Protein 1TGG (pdb70)

Structure (mmCIF, N/CA/C/O backbone):
data_1TGG
#
_entry.id   1TGG
#
_cell.length_a   25.42
_cell.length_b   25.42
_cell.length_c   141.34
_cell.angle_alpha   90.00
_cell.angle_beta   90.00
_cell.angle_gamma   120.00
#
_symmetry.space_group_name_H-M   'P 32'
#
loop_
_entity.id
_entity.type
_entity.pdbx_description
1 polymer 'right-handed coiled coil trimer'
2 non-polymer 'NICKEL (II) ION'
3 non-polymer 'CHLORIDE ION'
4 water water
#
loop_
_atom_site.group_PDB
_atom_site.id
_atom_site.type_symbol
_atom_site.label_atom_id
_atom_site.label_alt_id
_atom_site.label_comp_id
_atom_site.label_asym_id
_atom_site.label_entity_id
_atom_site.label_seq_id
_atom_site.pdbx_PDB_ins_code
_atom_site.Cartn_x
_atom_site.Cartn_y
_atom_site.Cartn_z
_atom_site.occupancy
_atom_site.B_iso_or_equiv
_atom_site.auth_seq_id
_atom_site.auth_comp_id
_atom_site.auth_asym_id
_atom_site.auth_atom_id
_atom_site.pdbx_PDB_model_num
ATOM 4 N N . ALA A 1 2 ? 3.518 7.795 33.129 1.00 28.52 1 ALA A N 1
ATOM 5 C CA . ALA A 1 2 ? 3.999 8.949 32.392 1.00 28.52 1 ALA A CA 1
ATOM 6 C C . ALA A 1 2 ? 5.454 8.829 31.983 1.00 28.52 1 ALA A C 1
ATOM 7 O O . ALA A 1 2 ? 5.867 9.440 30.998 1.00 28.52 1 ALA A O 1
ATOM 10 N N . GLU A 1 3 ? 6.223 8.041 32.716 1.00 22.56 2 GLU A N 1
ATOM 11 C CA . GLU A 1 3 ? 7.625 7.889 32.396 1.00 22.56 2 GLU A CA 1
ATOM 12 C C . GLU A 1 3 ? 7.801 7.117 31.104 1.00 22.56 2 GLU A C 1
ATOM 13 O O . GLU A 1 3 ? 8.570 7.527 30.248 1.00 22.56 2 GLU A O 1
ATOM 29 N N . GLU A 1 5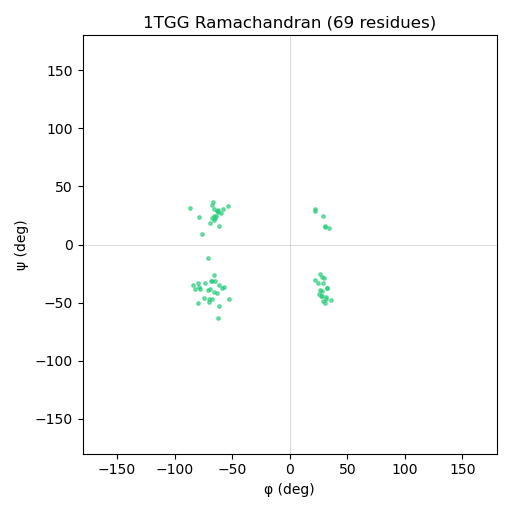 ? 5.450 6.670 28.788 1.00 27.91 4 GLU A N 1
ATOM 30 C CA . GLU A 1 5 ? 4.722 7.439 27.792 1.00 27.91 4 GLU A CA 1
ATOM 31 C C . GLU A 1 5 ? 5.671 8.485 27.219 1.00 27.91 4 GLU A C 1
ATOM 32 O O . GLU A 1 5 ? 5.802 8.639 26.004 1.00 27.91 4 GLU A O 1
ATOM 39 N N . GLN A 1 6 ? 6.358 9.191 28.108 1.00 31.78 5 GLN A N 1
ATOM 40 C CA . GLN A 1 6 ? 7.310 10.208 27.697 1.00 31.78 5 GLN A CA 1
ATOM 41 C C . GLN A 1 6 ? 8.362 9.562 26.805 1.00 31.78 5 GLN A C 1
ATOM 42 O O . GLN A 1 6 ? 8.754 10.145 25.798 1.00 31.78 5 GLN A O 1
ATOM 54 N N . LYS A 1 8 ? 7.954 7.049 24.853 1.00 26.39 7 LYS A N 1
ATOM 55 C CA . LYS A 1 8 ? 7.318 6.777 23.563 1.00 26.39 7 LYS A CA 1
ATOM 56 C C . LYS A 1 8 ? 7.391 8.021 22.673 1.00 26.39 7 LYS A C 1
ATOM 57 O O . LYS A 1 8 ? 7.775 7.921 21.517 1.00 26.39 7 LYS A O 1
ATOM 61 N N . LYS A 1 9 ? 7.049 9.188 23.235 1.00 27.77 8 LYS A N 1
ATOM 62 C CA . LYS A 1 9 ? 7.065 10.450 22.502 1.00 27.77 8 LYS A CA 1
ATOM 63 C C . LYS A 1 9 ? 8.463 10.873 22.061 1.00 27.77 8 LYS A C 1
ATOM 64 O O . LYS A 1 9 ? 8.620 11.520 21.026 1.00 27.77 8 LYS A O 1
ATOM 74 N N . GLU A 1 10 ? 9.477 10.509 22.839 1.00 29.97 9 GLU A N 1
ATOM 75 C CA . GLU A 1 10 ? 10.850 10.871 22.500 1.00 29.97 9 GLU A CA 1
ATOM 76 C C . GLU A 1 10 ? 11.352 10.021 21.334 1.00 29.97 9 GLU A C 1
ATOM 77 O O . GLU A 1 10 ? 12.140 10.492 20.512 1.00 29.97 9 GLU A O 1
ATOM 84 N N . ILE A 1 11 ? 10.895 8.770 21.266 1.00 27.24 10 ILE A N 1
ATOM 85 C CA . ILE A 1 11 ? 11.272 7.853 20.187 1.00 27.24 10 ILE A CA 1
ATOM 86 C C . ILE A 1 11 ? 10.460 8.169 18.930 1.00 27.24 10 ILE A C 1
ATOM 87 O O . ILE A 1 11 ? 10.969 8.076 17.813 1.00 27.24 10 ILE A O 1
ATOM 93 N N . ALA A 1 12 ? 9.200 8.545 19.124 1.00 29.70 11 ALA A N 1
ATOM 94 C CA . ALA A 1 12 ? 8.320 8.897 18.019 1.00 29.70 11 ALA A CA 1
ATOM 95 C C . ALA A 1 12 ? 8.895 10.124 17.315 1.00 29.70 11 ALA A C 1
ATOM 96 O O . ALA A 1 12 ? 8.928 10.181 16.089 1.00 29.70 11 ALA A O 1
ATOM 99 N N . TYR A 1 13 ? 9.372 11.084 18.106 1.00 33.25 12 TYR A N 1
ATOM 100 C CA . TYR A 1 13 ? 9.982 12.310 17.596 1.00 33.25 12 TYR A CA 1
ATOM 101 C C . TYR A 1 13 ? 11.178 11.918 16.728 1.00 33.25 12 TYR A C 1
ATOM 102 O O . TYR A 1 13 ? 11.435 12.515 15.684 1.00 33.25 12 TYR A O 1
ATOM 113 N N . LEU A 1 14 ? 11.872 10.875 17.163 1.00 36.41 13 LEU A N 1
ATOM 114 C CA . LEU A 1 14 ? 13.061 10.357 16.496 1.00 36.41 13 LEU A CA 1
ATOM 115 C C . LEU A 1 14 ? 12.792 9.716 15.134 1.00 36.41 13 LEU A C 1
ATOM 116 O O . LEU A 1 14 ? 13.607 9.835 14.226 1.00 36.41 13 LEU A O 1
ATOM 131 N N . LYS A 1 16 ? 10.093 10.362 13.141 1.00 33.06 15 LYS A N 1
ATOM 132 C CA . LYS A 1 16 ? 9.552 11.399 12.253 1.00 33.06 15 LYS A CA 1
ATOM 133 C C . LYS A 1 16 ? 10.693 12.194 11.664 1.00 33.06 15 LYS A C 1
ATOM 134 O O . LYS A 1 16 ? 10.590 12.691 10.559 1.00 33.06 15 LYS A O 1
ATOM 138 N N . LYS A 1 17 ? 11.804 12.278 12.394 1.00 32.39 16 LYS A N 1
ATOM 139 C CA . LYS A 1 17 ? 12.962 13.026 11.961 1.00 32.39 16 LYS A CA 1
ATOM 140 C C . LYS A 1 17 ? 13.785 12.262 10.939 1.00 32.39 16 LYS A C 1
ATOM 141 O O . LYS A 1 17 ? 14.258 12.838 9.950 1.00 32.39 16 LYS A O 1
ATOM 160 N N . LYS A 1 19 ? 12.555 9.954 9.101 1.00 23.73 18 LYS A N 1
ATOM 161 C CA . LYS A 1 19 ? 11.647 9.889 7.963 1.00 23.73 18 LYS A CA 1
ATOM 162 C C . LYS A 1 19 ? 11.869 11.124 7.117 1.00 23.73 18 LYS A C 1
ATOM 163 O O . LYS A 1 19 ? 12.268 11.035 5.960 1.00 23.73 18 LYS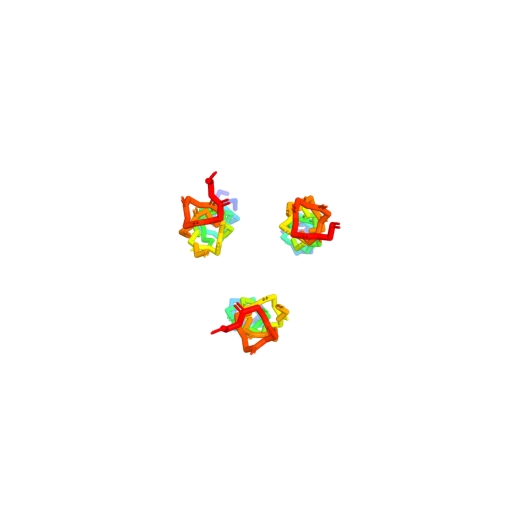 A O 1
ATOM 186 N N . GLU A 1 21 ? 14.238 13.235 7.191 1.00 28.46 20 GLU A N 1
ATOM 187 C CA . GLU A 1 21 ? 15.629 13.365 6.787 1.00 28.46 20 GLU A CA 1
ATOM 188 C C . GLU A 1 21 ? 15.890 12.565 5.512 1.00 28.46 20 GLU A C 1
ATOM 189 O O . GLU A 1 21 ? 16.653 12.987 4.643 1.00 28.46 20 GLU A O 1
ATOM 196 N N . ILE A 1 22 ? 15.254 11.404 5.399 1.00 17.74 21 ILE A N 1
ATOM 197 C CA . ILE A 1 22 ?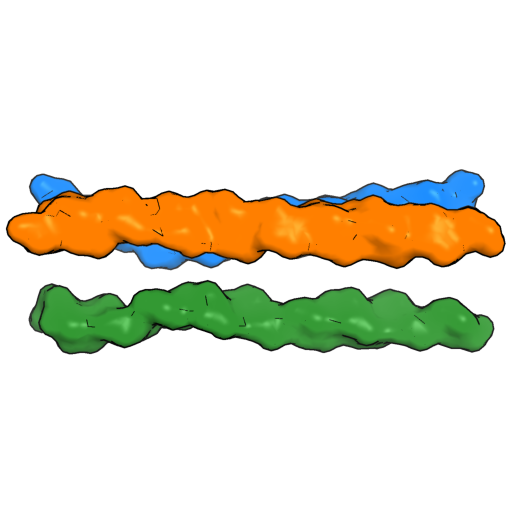 15.419 10.569 4.219 1.00 17.74 21 ILE A CA 1
ATOM 198 C C . ILE A 1 22 ? 14.654 11.193 3.054 1.00 17.74 21 ILE A C 1
ATOM 199 O O . ILE A 1 22 ? 15.182 11.340 1.956 1.00 17.74 21 ILE A O 1
ATOM 205 N N . LEU A 1 23 ? 13.421 11.604 3.312 1.00 18.24 22 LEU A N 1
ATOM 206 C CA . LEU A 1 23 ? 12.605 12.210 2.282 1.00 18.24 22 LEU A CA 1
ATOM 207 C C . LEU A 1 23 ? 13.295 13.360 1.613 1.00 18.24 22 LEU A C 1
ATOM 208 O O . LEU A 1 23 ? 13.133 13.555 0.417 1.00 18.24 22 LEU A O 1
ATOM 227 N N . GLU A 1 25 ? 16.488 13.689 1.055 1.00 20.30 24 GLU A N 1
ATOM 228 C CA . GLU A 1 25 ? 17.481 13.202 0.121 1.00 20.30 24 GLU A CA 1
ATOM 229 C C . GLU A 1 25 ? 16.784 12.733 -1.158 1.00 20.30 24 GLU A C 1
ATOM 230 O O . GLU A 1 25 ? 17.351 12.797 -2.256 1.00 20.30 24 GLU A O 1
ATOM 246 N N . LYS A 1 27 ? 13.896 14.115 -2.112 1.00 18.10 26 LYS A N 1
ATOM 247 C CA . LYS A 1 27 ? 13.412 15.377 -2.686 1.00 18.10 26 LYS A CA 1
ATOM 248 C C . LYS A 1 27 ? 14.514 16.104 -3.471 1.00 18.10 26 LYS A C 1
ATOM 249 O O . LYS A 1 27 ? 14.232 16.785 -4.456 1.00 18.10 26 LYS A O 1
ATOM 259 N N . LYS A 1 28 ? 15.761 15.964 -3.026 1.00 24.02 27 LYS A N 1
ATOM 260 C CA . LYS A 1 28 ? 16.900 16.587 -3.693 1.00 24.02 27 LYS A CA 1
ATOM 261 C C . LYS A 1 28 ? 17.016 16.046 -5.089 1.00 24.02 27 LYS A C 1
ATOM 262 O O . LYS A 1 28 ? 17.067 16.814 -6.038 1.00 24.02 27 LYS A O 1
ATOM 281 N N . LYS A 1 30 ? 14.735 14.399 -6.742 1.00 34.14 29 LYS A N 1
ATOM 282 C CA . LYS A 1 30 ? 13.494 14.762 -7.413 1.00 34.14 29 LYS A CA 1
ATOM 283 C C . LYS A 1 30 ? 13.584 16.178 -7.986 1.00 34.14 29 LYS A C 1
ATOM 284 O O . LYS A 1 30 ? 13.171 16.433 -9.119 1.00 34.14 29 LYS A O 1
ATOM 294 N N . GLN A 1 31 ? 14.097 17.107 -7.190 1.00 41.27 30 GLN A N 1
ATOM 295 C CA . GLN A 1 31 ? 14.255 18.486 -7.632 1.00 41.27 30 GLN A CA 1
ATOM 296 C C . GLN A 1 31 ? 15.195 18.551 -8.836 1.00 41.27 30 GLN A C 1
ATOM 297 O O . GLN A 1 31 ? 14.984 19.343 -9.747 1.00 41.27 30 GLN A O 1
ATOM 306 N N . GLU A 1 32 ? 16.194 17.676 -8.857 1.00 39.12 31 GLU A N 1
ATOM 307 C CA . GLU A 1 32 ? 17.154 17.625 -9.953 1.00 39.12 31 GLU A CA 1
ATOM 308 C C . GLU A 1 32 ? 16.491 17.078 -11.203 1.00 39.12 31 GLU A C 1
ATOM 309 O O . GLU A 1 32 ? 16.756 17.546 -12.307 1.00 39.12 31 GLU A O 1
ATOM 316 N N . ILE A 1 33 ? 15.630 16.085 -11.019 1.00 44.78 32 ILE A N 1
ATOM 317 C CA . ILE A 1 33 ? 14.943 15.434 -12.130 1.00 44.78 32 ILE A CA 1
ATOM 318 C C . ILE A 1 33 ? 13.867 16.303 -12.796 1.00 44.78 32 ILE A C 1
ATOM 319 O O . ILE A 1 33 ? 13.390 15.985 -13.882 1.00 44.78 32 ILE A O 1
ATOM 325 N N . ALA A 1 34 ? 13.510 17.422 -12.166 1.00 68.03 33 ALA A N 1
ATOM 326 C CA . ALA A 1 34 ? 12.493 18.320 -12.725 1.00 68.03 33 ALA A CA 1
ATOM 327 C C . ALA A 1 34 ? 12.857 18.799 -14.135 1.00 68.03 33 ALA A C 1
ATOM 328 O O . ALA A 1 34 ? 12.013 18.806 -15.041 1.00 68.03 33 ALA A O 1
ATOM 334 N N . ALA B 1 2 ? 3.825 -4.471 31.043 1.00 40.98 101 ALA B N 1
ATOM 335 C CA . ALA B 1 2 ? 2.643 -4.345 30.200 1.00 40.98 101 ALA B CA 1
ATOM 336 C C . ALA B 1 2 ? 2.655 -2.979 29.511 1.00 40.98 101 ALA B C 1
ATOM 337 O O . ALA B 1 2 ? 2.084 -2.816 28.436 1.00 40.98 101 ALA B O 1
ATOM 340 N N . GLU B 1 3 ? 3.284 -1.996 30.150 1.00 37.48 102 GLU B N 1
ATOM 341 C CA . GLU B 1 3 ? 3.368 -0.649 29.584 1.00 37.48 102 GLU B CA 1
ATOM 342 C C . GLU B 1 3 ? 4.579 -0.567 28.675 1.00 37.48 102 GLU B C 1
ATOM 343 O O . GLU B 1 3 ? 4.612 0.245 27.758 1.00 37.48 102 GLU B O 1
ATOM 359 N N . GLU B 1 5 ? 5.656 -3.318 26.967 1.00 32.15 104 GLU B N 1
ATOM 360 C CA . GLU B 1 5 ? 5.240 -4.146 25.833 1.00 32.15 104 GLU B CA 1
ATOM 361 C C . GLU B 1 5 ? 4.399 -3.317 24.852 1.00 32.15 104 GLU B C 1
ATOM 362 O O . GLU B 1 5 ? 4.615 -3.357 23.640 1.00 32.15 104 GLU B O 1
ATOM 369 N N . GLN B 1 6 ? 3.475 -2.527 25.397 1.00 26.52 105 GLN B N 1
ATOM 370 C CA . GLN B 1 6 ? 2.615 -1.659 24.608 1.00 26.52 105 GLN B CA 1
ATOM 371 C C . GLN B 1 6 ? 3.446 -0.605 23.850 1.00 26.52 105 GLN B C 1
ATOM 372 O O . GLN B 1 6 ? 3.205 -0.346 22.670 1.00 26.52 105 GLN B O 1
ATOM 390 N N . LYS B 1 8 ? 6.438 -0.942 22.809 1.00 32.91 107 LYS B N 1
ATOM 391 C CA . LYS B 1 8 ? 7.168 -1.629 21.744 1.00 32.91 107 LYS B CA 1
ATOM 392 C C . LYS B 1 8 ? 6.273 -1.752 20.519 1.00 32.91 107 LYS B C 1
ATOM 393 O O . LYS B 1 8 ? 6.678 -1.434 19.406 1.00 32.91 107 LYS B O 1
ATOM 403 N N . LYS B 1 9 ? 5.059 -2.242 20.731 1.00 24.51 108 LYS B N 1
ATOM 404 C CA . LYS B 1 9 ? 4.094 -2.414 19.655 1.00 24.51 108 LYS B CA 1
ATOM 405 C C . LYS B 1 9 ? 3.901 -1.130 18.860 1.00 24.51 108 LYS B C 1
ATOM 406 O O . LYS B 1 9 ? 3.975 -1.140 17.635 1.00 24.51 108 LYS B O 1
ATOM 416 N N . GLU B 1 10 ? 3.720 -0.020 19.565 1.00 25.29 109 GLU B N 1
ATOM 417 C CA . GLU B 1 10 ? 3.515 1.288 18.940 1.00 25.29 109 GLU B CA 1
ATOM 418 C C . GLU B 1 10 ? 4.746 1.802 18.200 1.00 25.29 109 GLU B C 1
ATOM 419 O O . GLU B 1 10 ? 4.630 2.517 17.212 1.00 25.29 109 GLU B O 1
ATOM 426 N N . ILE B 1 11 ? 5.926 1.448 18.691 1.00 22.97 110 ILE B N 1
ATOM 427 C CA . ILE B 1 11 ? 7.177 1.862 18.065 1.00 22.97 110 ILE B CA 1
ATOM 428 C C . ILE B 1 11 ? 7.491 1.026 16.816 1.00 22.97 110 ILE B C 1
ATOM 429 O O . ILE B 1 11 ? 7.957 1.551 15.807 1.00 22.97 110 ILE B O 1
ATOM 435 N N . ALA B 1 12 ? 7.189 -0.266 16.880 1.00 33.03 111 ALA B N 1
ATOM 436 C CA . ALA B 1 12 ? 7.420 -1.175 15.765 1.00 33.03 111 ALA B CA 1
ATOM 437 C C . ALA B 1 12 ? 6.462 -0.854 14.616 1.00 33.03 111 ALA B C 1
ATOM 438 O O . ALA B 1 12 ? 6.836 -0.913 13.441 1.00 33.03 111 ALA B O 1
ATOM 441 N N . TYR B 1 13 ? 5.225 -0.514 14.960 1.00 34.16 112 TYR B N 1
ATOM 442 C CA . TYR B 1 13 ? 4.215 -0.167 13.966 1.00 34.16 112 TYR B CA 1
ATOM 443 C C . TYR B 1 13 ? 4.644 1.068 13.157 1.00 34.16 112 TYR B C 1
ATOM 444 O O . TYR B 1 13 ? 4.675 1.046 11.921 1.00 34.16 112 TYR B O 1
ATOM 455 N N . LEU B 1 14 ? 4.990 2.133 13.865 1.00 24.31 113 LEU B N 1
ATOM 456 C CA . LEU B 1 14 ? 5.405 3.380 13.244 1.00 24.31 113 LEU B CA 1
ATOM 457 C C . LEU B 1 14 ? 6.637 3.213 12.362 1.00 24.31 113 LEU B C 1
ATOM 458 O O . LEU B 1 14 ? 6.733 3.834 11.312 1.00 24.31 113 LEU B O 1
ATOM 473 N N . LYS B 1 16 ? 7.528 0.461 10.846 1.00 25.32 115 LYS B N 1
ATOM 474 C CA . LYS B 1 16 ? 7.108 -0.342 9.704 1.00 25.32 115 LYS B CA 1
ATOM 475 C C . LYS B 1 16 ? 6.455 0.559 8.649 1.00 25.32 115 LYS B C 1
ATOM 476 O O . LYS B 1 16 ? 6.792 0.494 7.463 1.00 25.32 115 LYS B O 1
ATOM 486 N N . LYS B 1 17 ? 5.533 1.403 9.106 1.00 30.19 116 LYS B N 1
ATOM 487 C CA . LYS B 1 17 ? 4.803 2.330 8.251 1.00 30.19 116 LYS B CA 1
ATOM 488 C C . LYS B 1 17 ? 5.745 3.342 7.633 1.00 30.19 116 LYS B C 1
ATOM 489 O O . LYS B 1 17 ? 5.765 3.512 6.423 1.00 30.19 116 LYS B O 1
ATOM 501 N N . LYS B 1 19 ? 8.892 3.233 7.028 1.00 12.88 118 LYS B N 1
ATOM 502 C CA . LYS B 1 19 ? 9.715 2.627 5.992 1.00 12.88 118 LYS B CA 1
ATOM 503 C C . LYS B 1 19 ? 9.004 2.533 4.644 1.00 12.88 118 LYS B C 1
ATOM 504 O O . LYS B 1 19 ? 9.508 3.018 3.627 1.00 12.88 118 LYS B O 1
ATOM 527 N N . GLU B 1 21 ? 6.240 4.077 3.674 1.00 17.58 120 GLU B N 1
ATOM 528 C CA . GLU B 1 21 ? 5.804 5.388 3.196 1.00 17.58 120 GLU B CA 1
ATOM 529 C C . GLU B 1 21 ? 6.923 6.094 2.434 1.00 17.5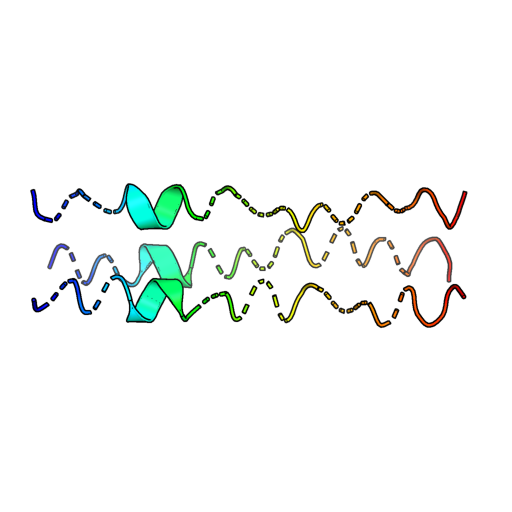8 120 GLU B C 1
ATOM 530 O O . GLU B 1 21 ? 6.659 6.918 1.567 1.00 17.58 120 GLU B O 1
ATOM 537 N N . ILE B 1 22 ? 8.170 5.795 2.784 1.00 16.44 121 ILE B N 1
ATOM 538 C CA . ILE B 1 22 ? 9.328 6.373 2.102 1.00 16.44 121 ILE B CA 1
ATOM 539 C C . ILE B 1 22 ? 9.603 5.575 0.833 1.00 16.44 121 ILE B C 1
ATOM 540 O O . ILE B 1 22 ? 9.972 6.136 -0.188 1.00 16.44 121 ILE B O 1
ATOM 546 N N . LEU B 1 23 ? 9.433 4.264 0.895 1.00 16.27 122 LEU B N 1
ATOM 5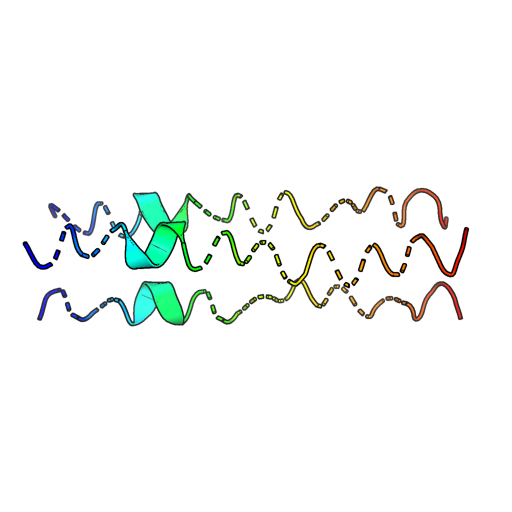47 C CA . LEU B 1 23 ? 9.691 3.454 -0.277 1.00 16.27 122 LEU B CA 1
ATOM 548 C C . LEU B 1 23 ? 8.675 3.736 -1.359 1.00 16.27 122 LEU B C 1
ATOM 549 O O . LEU B 1 23 ? 8.995 3.670 -2.548 1.00 16.27 122 LEU B O 1
ATOM 568 N N . GLU B 1 25 ? 7.369 6.661 -1.848 1.00 18.45 124 GLU B N 1
ATOM 569 C CA . GLU B 1 25 ? 7.738 7.933 -2.429 1.00 18.45 124 GLU B CA 1
ATOM 570 C C . GLU B 1 25 ? 8.878 7.700 -3.414 1.00 18.45 124 GLU B C 1
ATOM 571 O O . GLU B 1 25 ? 8.898 8.279 -4.506 1.00 18.45 124 GLU B O 1
ATOM 587 N N . LYS B 1 27 ? 9.391 5.038 -5.147 1.00 29.68 126 LYS B N 1
ATOM 588 C CA . LYS B 1 27 ? 8.839 4.363 -6.318 1.00 29.68 126 LYS B CA 1
ATOM 589 C C . LYS B 1 27 ? 8.207 5.387 -7.289 1.00 29.68 126 LYS B C 1
ATOM 590 O O . LYS B 1 27 ? 8.192 5.160 -8.493 1.00 29.68 126 LYS B O 1
ATOM 600 N N . LYS B 1 28 ? 7.637 6.465 -6.742 1.00 21.27 127 LYS B N 1
ATOM 601 C CA . LYS B 1 28 ? 7.042 7.514 -7.567 1.00 21.27 127 LYS B CA 1
ATOM 602 C C . LYS B 1 28 ? 8.110 8.215 -8.379 1.00 21.27 127 LYS B C 1
ATOM 603 O O . LYS B 1 28 ? 7.890 8.574 -9.524 1.00 21.27 127 LYS B O 1
ATOM 622 N N . LYS B 1 30 ? 11.019 6.799 -9.204 1.00 27.08 129 LYS B N 1
ATOM 623 C CA . LYS B 1 30 ? 11.550 5.833 -10.166 1.00 27.08 129 LYS B CA 1
ATOM 624 C C . LYS B 1 30 ? 10.668 5.811 -11.406 1.00 27.08 129 LYS B C 1
ATOM 625 O O . LYS B 1 30 ? 11.131 5.495 -12.503 1.00 27.08 129 LYS B O 1
ATOM 635 N N . GLN B 1 31 ? 9.406 6.189 -11.229 1.00 29.43 130 GLN B N 1
ATOM 636 C CA . GLN B 1 31 ? 8.459 6.228 -12.331 1.00 29.43 130 GLN B CA 1
ATOM 637 C C . GLN B 1 31 ? 8.640 7.498 -13.163 1.00 29.43 130 GLN B C 1
ATOM 638 O O . GLN B 1 31 ? 8.445 7.475 -14.371 1.00 29.43 130 GLN B O 1
ATOM 641 N N . GLU B 1 32 ? 9.028 8.593 -12.516 1.00 30.42 131 GLU B N 1
ATOM 642 C CA . GLU B 1 32 ? 9.243 9.861 -13.213 1.00 30.42 131 GLU B CA 1
ATOM 643 C C . GLU B 1 32 ? 10.459 9.766 -14.133 1.00 30.42 131 GLU B C 1
ATOM 644 O O . GLU B 1 32 ? 10.521 10.416 -15.182 1.00 30.42 131 GLU B O 1
ATOM 647 N N . ILE B 1 33 ? 11.426 8.955 -13.715 1.00 33.13 132 ILE B N 1
ATOM 648 C CA . ILE B 1 33 ? 12.662 8.741 -14.454 1.00 33.13 132 ILE B CA 1
ATOM 649 C C . ILE B 1 33 ? 12.402 7.945 -15.719 1.00 33.13 132 ILE B C 1
ATOM 650 O O . ILE B 1 33 ? 12.850 8.317 -16.804 1.0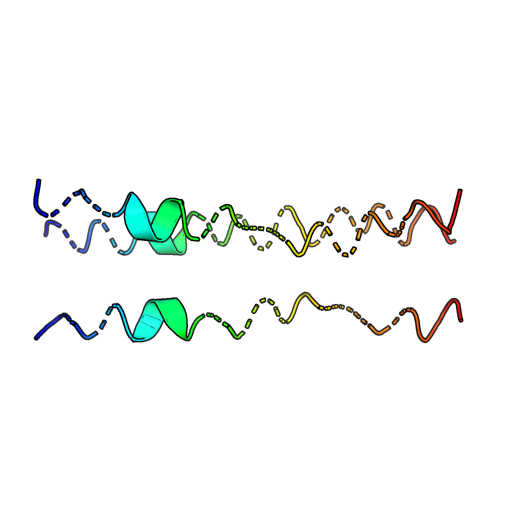0 33.13 132 ILE B O 1
ATOM 656 N N . ALA B 1 34 ? 11.685 6.838 -15.567 1.00 34.13 133 ALA B N 1
ATOM 657 C CA . ALA B 1 34 ? 11.349 5.974 -16.691 1.00 34.13 133 ALA B CA 1
ATOM 658 C C . ALA B 1 34 ? 10.341 6.655 -17.610 1.00 34.13 133 ALA B C 1
ATOM 659 O O . ALA B 1 34 ? 10.302 6.379 -18.807 1.00 34.13 133 ALA B O 1
ATOM 665 N N . ALA C 1 2 ? 16.332 -2.880 33.700 1.00 32.31 201 ALA C N 1
ATOM 666 C CA . ALA C 1 2 ? 17.152 -3.525 32.678 1.00 32.31 201 ALA C CA 1
ATOM 667 C C . ALA C 1 2 ? 16.480 -3.611 31.305 1.00 32.31 201 ALA C C 1
ATOM 668 O O . ALA C 1 2 ? 17.089 -3.264 30.290 1.00 32.31 201 ALA C O 1
ATOM 671 N N . GLU C 1 3 ? 15.205 -3.991 31.290 1.00 36.20 202 GLU C N 1
ATOM 672 C CA . GLU C 1 3 ? 14.451 -4.135 30.042 1.00 36.20 202 GLU C CA 1
ATOM 673 C C . GLU C 1 3 ? 14.210 -2.841 29.277 1.00 36.20 202 GLU C C 1
ATOM 674 O O . GLU C 1 3 ? 14.255 -2.831 28.052 1.00 36.20 202 GLU C O 1
ATOM 690 N N . GLU C 1 5 ? 16.129 -0.360 29.253 1.00 46.51 204 GLU C N 1
ATOM 691 C CA . GLU C 1 5 ? 17.430 -0.016 28.696 1.00 46.51 204 GLU C CA 1
ATOM 692 C C . GLU C 1 5 ? 17.722 -0.931 27.511 1.00 46.51 204 GLU C C 1
ATOM 693 O O . GLU C 1 5 ? 18.388 -0.526 26.565 1.00 46.51 204 GLU C O 1
ATOM 700 N N . GLN C 1 6 ? 17.198 -2.155 27.557 1.00 49.32 205 GLN C N 1
ATOM 701 C CA . GLN C 1 6 ? 17.374 -3.100 26.456 1.00 49.32 205 GLN C CA 1
ATOM 702 C C . GLN C 1 6 ? 16.633 -2.506 25.256 1.00 49.32 205 GLN C C 1
ATOM 703 O O . GLN C 1 6 ? 17.183 -2.394 24.159 1.00 49.32 205 GLN C O 1
ATOM 719 N N . LYS C 1 8 ? 15.678 0.711 24.569 1.00 29.60 207 LYS C N 1
ATOM 720 C CA . LYS C 1 8 ? 16.325 1.882 23.996 1.00 29.60 207 LYS C CA 1
ATOM 721 C C . LYS C 1 8 ? 17.441 1.494 23.024 1.00 29.60 207 LYS C C 1
ATOM 722 O O . LYS C 1 8 ? 17.589 2.099 21.960 1.00 29.60 207 LYS C O 1
ATOM 732 N N . LYS C 1 9 ? 18.203 0.469 23.387 1.00 35.16 208 LYS C N 1
ATOM 733 C CA . LYS C 1 9 ? 19.317 0.000 22.569 1.00 35.16 208 LYS C CA 1
ATOM 734 C C . LYS C 1 9 ? 18.860 -0.617 21.257 1.00 35.16 208 LYS C C 1
ATOM 735 O O . LYS C 1 9 ? 19.395 -0.305 20.187 1.00 35.16 208 LYS C O 1
ATOM 745 N N . GLU C 1 10 ? 17.856 -1.480 21.353 1.00 30.51 209 GLU C N 1
ATOM 746 C CA . GLU C 1 10 ? 17.321 -2.189 20.205 1.00 30.51 209 GLU C CA 1
ATOM 747 C C . GLU C 1 10 ? 16.651 -1.284 19.183 1.00 30.51 209 GLU C C 1
ATOM 748 O O . GLU C 1 10 ? 16.633 -1.603 18.000 1.00 30.51 209 GLU C O 1
ATOM 755 N N . ILE C 1 11 ? 16.158 -0.136 19.634 1.00 33.87 210 ILE C N 1
ATOM 756 C CA . ILE C 1 11 ? 15.484 0.827 18.766 1.00 33.87 210 ILE C CA 1
ATOM 757 C C . ILE C 1 11 ? 16.464 1.680 17.963 1.00 33.87 210 ILE C C 1
ATOM 758 O O . ILE C 1 11 ? 16.328 1.809 16.750 1.00 33.87 210 ILE C O 1
ATOM 764 N N . ALA C 1 12 ? 17.447 2.260 18.639 1.00 31.34 211 ALA C N 1
ATOM 765 C CA . ALA C 1 12 ? 18.441 3.107 17.989 1.00 31.34 211 ALA C CA 1
ATOM 766 C C . ALA C 1 12 ? 19.142 2.329 16.896 1.00 31.34 211 ALA C C 1
ATOM 767 O O . ALA C 1 12 ? 19.489 2.871 15.858 1.00 31.34 211 ALA C O 1
ATOM 770 N N . TYR C 1 13 ? 19.359 1.053 17.156 1.00 32.50 212 TYR C N 1
ATOM 771 C CA . TYR C 1 13 ? 20.020 0.162 16.229 1.00 32.50 212 TYR C CA 1
ATOM 772 C C . TYR C 1 13 ? 19.147 -0.126 15.020 1.00 32.50 212 TYR C C 1
ATOM 773 O O . TYR C 1 13 ? 19.624 -0.082 13.894 1.00 32.50 212 TYR C O 1
ATOM 784 N N . LEU C 1 14 ? 17.879 -0.442 15.264 1.00 26.86 213 LEU C N 1
ATOM 785 C CA . LEU C 1 14 ? 16.922 -0.736 14.198 1.00 26.86 213 LEU C CA 1
ATOM 786 C C . LEU C 1 14 ? 16.747 0.491 13.312 1.00 26.86 213 LEU C C 1
ATOM 787 O O . LEU C 1 14 ? 16.718 0.398 12.088 1.00 26.86 213 LEU C O 1
ATOM 799 N N . LYS C 1 16 ? 18.886 2.771 12.783 1.00 25.63 215 LYS C N 1
ATOM 800 C CA . LYS C 1 16 ? 20.109 2.950 11.993 1.00 25.63 215 LYS C CA 1
ATOM 801 C C . LYS C 1 16 ? 20.090 2.069 10.755 1.00 25.63 215 LYS C C 1
ATOM 802 O O . LYS C 1 16 ? 20.434 2.518 9.673 1.00 25.63 215 LYS C O 1
ATOM 812 N N . LYS C 1 17 ? 19.685 0.817 10.922 1.00 23.61 216 LYS C N 1
ATOM 813 C CA . LYS C 1 17 ? 19.618 -0.113 9.804 1.00 23.61 216 LYS C CA 1
ATOM 814 C C . LYS C 1 17 ? 18.572 0.382 8.824 1.00 23.61 216 LYS C C 1
ATOM 815 O O . LYS C 1 17 ? 18.839 0.496 7.634 1.00 23.61 216 LYS C O 1
ATOM 827 N N . LYS C 1 19 ? 17.322 3.390 8.307 1.00 16.07 218 LYS C N 1
ATOM 828 C CA . LYS C 1 19 ? 17.784 4.583 7.617 1.00 16.07 218 LYS C CA 1
ATOM 829 C C . LYS C 1 19 ? 18.681 4.190 6.453 1.00 16.07 218 LYS C C 1
ATOM 830 O O . LYS C 1 19 ? 18.474 4.620 5.326 1.00 16.07 218 LYS C O 1
ATOM 853 N N . GLU C 1 21 ? 18.996 1.110 5.017 1.00 21.71 220 GLU C N 1
ATOM 854 C CA . GLU C 1 21 ? 18.343 0.212 4.065 1.00 21.71 220 GLU C CA 1
ATOM 855 C C . GLU C 1 21 ? 17.645 0.975 2.958 1.00 21.71 220 GLU C C 1
ATOM 856 O O . GLU C 1 21 ? 17.630 0.533 1.819 1.00 21.71 220 GLU C O 1
ATOM 863 N N . ILE C 1 22 ? 17.054 2.110 3.308 1.00 16.84 221 ILE C N 1
ATOM 864 C CA . ILE C 1 22 ? 16.342 2.947 2.351 1.00 16.84 221 ILE C CA 1
ATOM 865 C C . ILE C 1 22 ? 17.316 3.866 1.619 1.00 16.84 221 ILE C C 1
ATOM 866 O O . ILE C 1 22 ? 17.138 4.147 0.435 1.00 16.84 221 ILE C O 1
ATOM 872 N N . LEU C 1 23 ? 18.358 4.324 2.309 1.00 20.54 222 LEU C N 1
ATOM 873 C CA . LEU C 1 23 ? 19.333 5.206 1.676 1.00 20.54 222 LEU C CA 1
ATOM 874 C C . LEU C 1 23 ? 20.100 4.476 0.595 1.00 2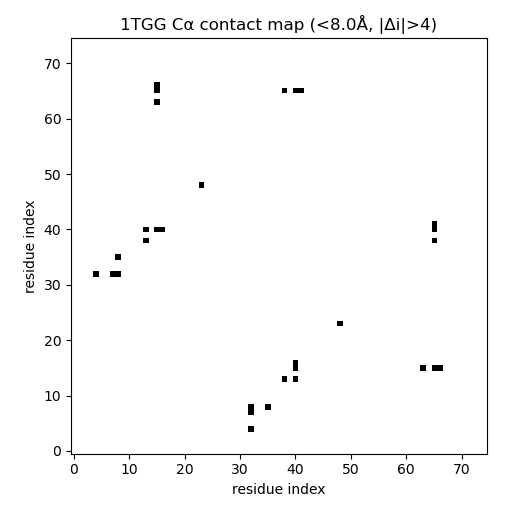0.54 222 LEU C C 1
ATOM 875 O O . LEU C 1 23 ? 20.624 5.101 -0.318 1.00 20.54 222 LEU C O 1
ATOM 894 N N . GLU C 1 25 ? 18.678 2.159 -1.393 1.00 17.67 224 GLU C N 1
ATOM 895 C CA . GLU C 1 25 ? 17.744 2.116 -2.518 1.00 17.67 224 GLU C CA 1
ATOM 896 C C . GLU C 1 25 ? 17.875 3.411 -3.299 1.00 17.67 224 GLU C C 1
ATOM 897 O O . GLU C 1 25 ? 17.787 3.417 -4.522 1.00 17.67 224 GLU C O 1
ATOM 913 N N . LYS C 1 27 ? 20.684 5.288 -3.240 1.00 16.13 226 LYS C N 1
ATOM 914 C CA . LYS C 1 27 ? 22.034 5.355 -3.787 1.00 16.13 226 LYS C CA 1
ATOM 915 C C . LYS C 1 27 ? 22.107 4.638 -5.132 1.00 16.13 226 LYS C C 1
ATOM 916 O O . LYS C 1 27 ? 22.755 5.118 -6.055 1.00 16.13 226 LYS C O 1
ATOM 926 N N . LYS C 1 28 ? 21.417 3.509 -5.251 1.00 19.59 227 LYS C N 1
ATOM 927 C CA . LYS C 1 28 ? 21.385 2.744 -6.497 1.00 19.59 227 LYS C CA 1
ATOM 928 C C . LYS C 1 28 ? 20.728 3.575 -7.593 1.00 19.59 227 LYS C C 1
ATOM 929 O O . LYS C 1 28 ? 21.128 3.516 -8.754 1.00 19.59 227 LYS C O 1
ATOM 948 N N . LYS C 1 30 ? 20.735 6.871 -7.763 1.00 23.31 229 LYS C N 1
ATOM 949 C CA . LYS C 1 30 ? 21.667 7.923 -8.140 1.00 23.31 229 LYS C CA 1
ATOM 950 C C . LYS C 1 30 ? 22.729 7.433 -9.120 1.00 23.31 229 LYS C C 1
ATOM 951 O O . LYS C 1 30 ? 23.093 8.148 -10.054 1.00 23.31 229 LYS C O 1
ATOM 961 N N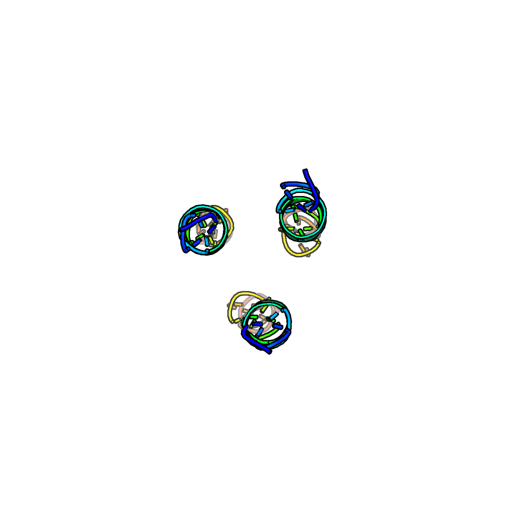 . GLN C 1 31 ? 23.261 6.237 -8.861 1.00 40.89 230 GLN C N 1
ATOM 962 C CA . GLN C 1 31 ? 24.311 5.623 -9.688 1.00 40.89 230 GLN C CA 1
ATOM 963 C C . GLN C 1 31 ? 23.804 5.300 -11.080 1.00 40.89 230 GLN C C 1
ATOM 964 O O . GLN C 1 31 ? 24.505 5.489 -12.077 1.00 40.89 230 GLN C O 1
ATOM 973 N N . GLU C 1 32 ? 22.576 4.804 -11.115 1.00 25.83 231 GLU C N 1
ATOM 974 C CA . GLU C 1 32 ? 21.875 4.430 -12.329 1.00 25.83 231 GLU C CA 1
ATOM 975 C C . GLU C 1 32 ? 21.662 5.648 -13.232 1.00 25.83 231 GLU C C 1
ATOM 976 O O . GLU C 1 32 ? 22.221 5.734 -14.328 1.00 25.83 231 GLU C O 1
ATOM 983 N N . ILE C 1 33 ? 20.903 6.619 -12.732 1.00 30.84 232 ILE C N 1
ATOM 984 C CA . ILE C 1 33 ? 20.601 7.833 -13.485 1.00 30.84 232 ILE C CA 1
ATOM 985 C C . ILE C 1 33 ? 21.752 8.843 -13.548 1.00 30.84 232 ILE C C 1
ATOM 986 O O . ILE C 1 33 ? 21.573 9.969 -14.031 1.00 30.84 232 ILE C O 1
ATOM 992 N N . ALA C 1 34 ? 22.928 8.441 -13.082 1.00 39.03 233 ALA C N 1
ATOM 993 C CA . ALA C 1 34 ? 24.090 9.322 -13.092 1.00 39.03 233 ALA C CA 1
ATOM 994 C C . ALA C 1 34 ? 24.292 9.949 -14.473 1.00 39.03 233 ALA C C 1
ATOM 995 O O . ALA C 1 34 ? 25.245 10.695 -14.704 1.00 39.03 233 ALA C O 1
#

Sequence (75 aa):
AEEQKKEIAYLKKKEILEKKKQEIAAEEQKKEIAYLKKKEILEKKKQEIAAEEQKKEIAYLKKKEILEKKKQEIA

Secondary structure (DSSP, 8-state):
-----HHHHH-----------TTT-/-----HHHHH-----------TTT-/-----HHHHH------------S--

Solvent-accessible surface area: 7057 Å² total

Foldseek 3Di:
DVVVCVVVVVCVVCCVVVVCCVVVD/DVVCVVVVVVVVVVCVVVVCCVVVD/DVVCVVVVVVVVVVCVVCVCCVVVD

Radius of gyration: 16.59 Å; Cα contacts (8 Å, |Δi|>4): 15; chains: 3; bounding box: 22×23×49 Å

B-factor: mean 30.62, std 11.7, range [9.14, 80.55]